Protein AF-A0A7Y7P7L1-F1 (afdb_monomer)

Mean predicted aligned error: 3.8 Å

Structure (mmCIF, N/CA/C/O backbone):
data_AF-A0A7Y7P7L1-F1
#
_entry.id   AF-A0A7Y7P7L1-F1
#
loop_
_atom_site.group_PDB
_atom_site.id
_atom_site.type_symbol
_atom_site.label_atom_id
_atom_site.label_alt_id
_atom_site.label_comp_id
_atom_site.label_asym_id
_atom_site.label_entity_id
_atom_site.label_seq_id
_atom_site.pdbx_PDB_ins_code
_atom_site.Cartn_x
_atom_site.Cartn_y
_atom_site.Cartn_z
_atom_site.occupancy
_atom_site.B_iso_or_equiv
_atom_site.auth_seq_id
_atom_site.auth_comp_id
_atom_site.auth_asym_id
_atom_site.auth_atom_id
_atom_site.pdbx_PDB_model_num
ATOM 1 N N . MET A 1 1 ? 21.283 17.375 2.485 1.00 35.50 1 MET A N 1
ATOM 2 C CA . MET A 1 1 ? 21.644 16.186 3.286 1.00 35.50 1 MET A CA 1
ATOM 3 C C . MET A 1 1 ? 20.363 15.405 3.515 1.00 35.50 1 MET A C 1
ATOM 5 O O . MET A 1 1 ? 19.574 15.802 4.360 1.00 35.50 1 MET A O 1
ATOM 9 N N . GLY A 1 2 ? 20.086 14.420 2.657 1.00 45.44 2 GLY A N 1
ATOM 10 C CA . GLY A 1 2 ? 18.879 13.598 2.759 1.00 45.44 2 GLY A CA 1
ATOM 11 C C . GLY A 1 2 ? 19.013 12.594 3.900 1.00 45.44 2 GLY A C 1
ATOM 12 O O . GLY A 1 2 ? 20.102 12.071 4.132 1.00 45.44 2 GLY A O 1
ATOM 13 N N . LEU A 1 3 ? 17.928 12.365 4.633 1.00 47.00 3 LEU A N 1
ATOM 14 C CA . LEU A 1 3 ? 17.840 11.265 5.590 1.00 47.00 3 LEU A CA 1
ATOM 15 C C . LEU A 1 3 ? 17.851 9.944 4.811 1.00 47.00 3 LEU A C 1
ATOM 17 O O . LEU A 1 3 ? 17.327 9.883 3.700 1.00 47.00 3 LEU A O 1
ATOM 21 N N . SER A 1 4 ? 18.436 8.887 5.377 1.00 55.72 4 SER A N 1
ATOM 22 C CA . SER A 1 4 ? 18.232 7.538 4.840 1.00 55.72 4 SER A CA 1
ATOM 23 C C . SER A 1 4 ? 16.738 7.188 4.876 1.00 55.72 4 SER A C 1
ATOM 25 O O . SER A 1 4 ? 16.017 7.694 5.739 1.00 55.72 4 SER A O 1
ATOM 27 N N . ALA A 1 5 ? 16.272 6.311 3.978 1.00 60.38 5 ALA A N 1
ATOM 28 C CA . ALA A 1 5 ? 14.868 5.873 3.926 1.00 60.38 5 ALA A CA 1
ATOM 29 C C . ALA A 1 5 ? 14.337 5.437 5.311 1.00 60.38 5 ALA A C 1
ATOM 31 O O . ALA A 1 5 ? 13.255 5.841 5.728 1.00 60.38 5 ALA A O 1
ATOM 32 N N . THR A 1 6 ? 15.172 4.740 6.090 1.00 66.12 6 THR A N 1
ATOM 33 C CA . THR A 1 6 ? 14.878 4.329 7.474 1.00 66.12 6 THR A CA 1
ATOM 34 C C . THR A 1 6 ? 14.707 5.509 8.440 1.00 66.12 6 THR A C 1
ATOM 36 O O . THR A 1 6 ? 13.891 5.471 9.361 1.00 66.12 6 THR A O 1
ATOM 39 N N . GLY A 1 7 ? 15.471 6.587 8.246 1.00 75.88 7 GLY A N 1
ATOM 40 C CA . GLY A 1 7 ? 15.386 7.795 9.064 1.00 75.88 7 GLY A CA 1
ATOM 41 C C . GLY A 1 7 ? 14.113 8.602 8.808 1.00 75.88 7 GLY A C 1
ATOM 42 O O . GLY A 1 7 ? 13.552 9.156 9.753 1.00 75.88 7 GLY A O 1
ATOM 43 N N . TYR A 1 8 ? 13.639 8.651 7.559 1.00 82.44 8 TYR A N 1
ATOM 44 C CA . TYR A 1 8 ? 12.399 9.352 7.215 1.00 82.44 8 TYR A CA 1
ATOM 45 C C . TYR A 1 8 ? 11.159 8.594 7.705 1.00 82.44 8 TYR A C 1
ATOM 47 O O . TYR A 1 8 ? 10.305 9.187 8.365 1.00 82.44 8 TYR A O 1
ATOM 55 N N . HIS A 1 9 ? 11.115 7.270 7.521 1.00 83.44 9 HIS A N 1
ATOM 56 C CA . HIS A 1 9 ? 10.044 6.425 8.062 1.00 83.44 9 HIS A CA 1
ATOM 57 C C . HIS A 1 9 ? 9.871 6.604 9.581 1.00 83.44 9 HIS A C 1
ATOM 59 O O . HIS A 1 9 ? 8.762 6.838 10.065 1.00 83.44 9 HIS A O 1
ATOM 65 N N . PHE A 1 10 ? 10.968 6.590 10.349 1.00 86.12 10 PHE A N 1
ATOM 66 C CA . PHE A 1 10 ? 10.908 6.806 11.799 1.00 86.12 10 PHE A CA 1
ATOM 67 C C . PHE A 1 10 ? 10.329 8.182 12.179 1.00 86.12 10 PHE A C 1
ATOM 69 O O . PHE A 1 10 ? 9.605 8.309 13.171 1.00 86.12 10 PHE A O 1
ATOM 76 N N . GLN A 1 11 ? 10.609 9.224 11.391 1.00 91.94 11 GLN A N 1
ATOM 77 C CA . GLN A 1 11 ? 10.034 10.553 11.614 1.00 91.94 11 GLN A CA 1
ATOM 78 C C . GLN A 1 11 ? 8.528 10.575 11.356 1.00 91.94 11 GLN A C 1
ATOM 80 O O . GLN A 1 11 ? 7.799 11.178 12.147 1.00 91.94 11 GLN A O 1
ATOM 85 N N . LEU A 1 12 ? 8.058 9.892 10.309 1.00 94.25 12 LEU A N 1
ATOM 86 C CA . LEU A 1 12 ? 6.630 9.765 10.022 1.00 94.25 12 LEU A CA 1
ATOM 87 C C . LEU A 1 12 ? 5.895 9.019 11.139 1.00 94.25 12 LEU A C 1
ATOM 89 O O . LEU A 1 12 ? 4.881 9.519 11.619 1.00 94.25 12 LEU A O 1
ATOM 93 N N . LEU A 1 13 ? 6.443 7.906 11.641 1.00 93.06 13 LEU A N 1
ATOM 94 C CA . LEU A 1 13 ? 5.867 7.176 12.781 1.00 93.06 13 LEU A CA 1
ATOM 95 C C . LEU A 1 13 ? 5.748 8.044 14.039 1.00 93.06 13 LEU A C 1
ATOM 97 O O . LEU A 1 13 ? 4.753 7.979 14.759 1.00 93.06 13 LEU A O 1
ATOM 101 N N . LYS A 1 14 ? 6.758 8.878 14.310 1.00 94.94 14 LYS A N 1
ATOM 102 C CA . LYS A 1 14 ? 6.730 9.804 15.447 1.00 94.94 14 LYS A CA 1
ATOM 103 C C . LYS A 1 14 ? 5.706 10.926 15.249 1.00 94.94 14 LYS A C 1
ATOM 105 O O . LYS A 1 14 ? 5.077 11.354 16.214 1.00 94.94 14 LYS A O 1
ATOM 110 N N . LYS A 1 15 ? 5.567 11.427 14.018 1.00 95.75 15 LYS A N 1
ATOM 111 C CA . LYS A 1 15 ? 4.632 12.503 13.658 1.00 95.75 15 LYS A CA 1
ATOM 112 C C . LYS A 1 15 ? 3.176 12.024 13.653 1.00 95.75 15 LYS A C 1
ATOM 114 O O . LYS A 1 15 ? 2.293 12.781 14.054 1.00 95.75 15 LYS A O 1
ATOM 119 N N . TYR A 1 16 ? 2.947 10.777 13.250 1.00 95.69 16 TYR A N 1
ATOM 120 C CA . TYR A 1 16 ? 1.636 10.150 13.096 1.00 95.69 16 TYR A CA 1
ATOM 121 C C . TYR A 1 16 ? 1.518 8.911 13.992 1.00 95.69 16 TYR A C 1
ATOM 123 O O . TYR A 1 16 ? 1.555 7.783 13.499 1.00 95.69 16 TYR A O 1
ATOM 131 N N . PRO A 1 17 ? 1.374 9.093 15.318 1.00 94.25 17 PRO A N 1
ATOM 132 C CA . PRO A 1 17 ? 1.224 7.964 16.222 1.00 94.25 17 PRO A CA 1
ATOM 133 C C . PRO A 1 17 ? -0.073 7.197 15.920 1.00 94.25 17 PRO A C 1
ATOM 135 O O . PRO A 1 17 ? -1.083 7.821 15.544 1.00 94.25 17 PRO A O 1
ATOM 138 N N . PRO A 1 18 ? -0.080 5.867 16.124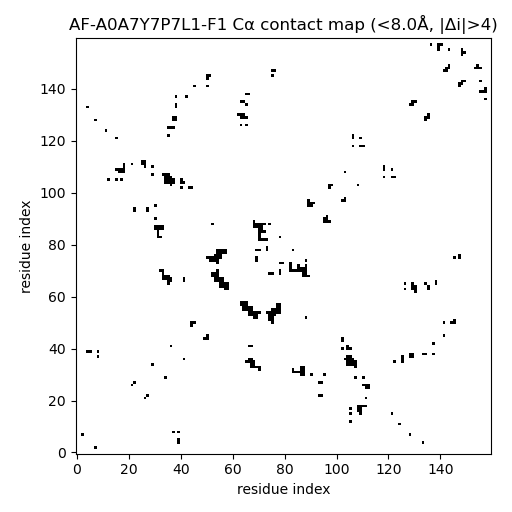 1.00 93.88 18 PRO A N 1
ATOM 139 C CA . PRO A 1 18 ? -1.273 5.057 15.926 1.00 93.88 18 PRO A CA 1
ATOM 140 C C . PRO A 1 18 ? -2.429 5.572 16.791 1.00 93.88 18 PRO A C 1
ATOM 142 O O . PRO A 1 18 ? -2.239 6.202 17.837 1.00 93.88 18 PRO A O 1
ATOM 145 N N . SER A 1 19 ? -3.643 5.371 16.306 1.00 92.50 19 SER A N 1
ATOM 146 C CA . SER A 1 19 ? -4.862 5.614 17.069 1.00 92.50 19 SER A CA 1
ATOM 147 C C . SER A 1 19 ? -5.200 4.407 17.933 1.00 92.50 19 SER A C 1
ATOM 149 O O . SER A 1 19 ? -4.780 3.289 17.638 1.00 92.50 19 SER A O 1
ATOM 151 N N . GLU A 1 20 ? -5.995 4.633 18.977 1.00 91.50 20 GLU A N 1
ATOM 152 C CA . GLU A 1 20 ? -6.586 3.528 19.728 1.00 91.50 20 GLU A CA 1
ATOM 153 C C . GLU A 1 20 ? -7.504 2.685 18.821 1.00 91.50 20 GLU A C 1
ATOM 155 O O . GLU A 1 20 ? -8.141 3.237 17.912 1.00 91.50 20 GLU A O 1
ATOM 160 N N . PRO A 1 21 ? -7.607 1.364 19.055 1.00 90.00 21 PRO A N 1
ATOM 161 C CA . PRO A 1 21 ? -8.462 0.487 18.262 1.00 90.00 21 PRO A CA 1
ATOM 162 C C . PRO A 1 21 ? -9.937 0.894 18.350 1.00 90.00 21 PRO A C 1
ATOM 164 O O . PRO A 1 21 ? -10.453 1.183 19.430 1.00 90.00 21 PRO A O 1
ATOM 167 N N . CYS A 1 22 ? -10.646 0.884 17.220 1.00 90.00 22 CYS A N 1
ATOM 168 C CA . CYS A 1 22 ? -12.060 1.246 17.178 1.00 90.00 22 CYS A CA 1
ATOM 169 C C . CYS A 1 22 ? -12.799 0.530 16.041 1.00 90.00 22 CYS A C 1
ATOM 171 O O . CYS A 1 22 ? -12.320 0.496 14.911 1.00 90.00 22 CYS A O 1
ATOM 173 N N . SER A 1 23 ? -13.997 0.020 16.332 1.00 90.12 23 SER A N 1
ATOM 174 C CA . SER A 1 23 ? -14.883 -0.667 15.380 1.00 90.12 23 SER A CA 1
ATOM 175 C C . SER A 1 23 ? -16.162 0.116 15.059 1.00 90.12 23 SER A C 1
ATOM 177 O O . SER A 1 23 ? -17.122 -0.454 14.550 1.00 90.12 23 SER A O 1
ATOM 179 N N . CYS A 1 24 ? -16.216 1.419 15.362 1.00 92.62 24 CYS A N 1
ATOM 180 C CA . CYS A 1 24 ? -17.381 2.230 15.009 1.00 92.62 24 CYS A CA 1
ATOM 181 C C . CYS A 1 24 ? -17.529 2.359 13.484 1.00 92.62 24 CYS A C 1
ATOM 183 O O . CYS A 1 24 ? -16.546 2.269 12.745 1.00 92.62 24 CYS A O 1
ATOM 185 N N . GLU A 1 25 ? -18.746 2.651 13.023 1.00 92.94 25 GLU A N 1
ATOM 186 C CA . GLU A 1 25 ? -19.074 2.752 11.592 1.00 92.94 25 GLU A CA 1
ATOM 187 C C . GLU A 1 25 ? -18.169 3.738 10.838 1.00 92.94 25 GLU A C 1
ATOM 189 O O . GLU A 1 25 ? -17.780 3.482 9.703 1.00 92.94 25 GLU A O 1
ATOM 194 N N . ILE A 1 26 ? -17.763 4.840 11.480 1.00 92.88 26 ILE A N 1
ATOM 195 C CA . ILE A 1 26 ? -16.852 5.825 10.879 1.00 92.88 26 ILE A CA 1
ATOM 196 C C . ILE A 1 26 ? -15.464 5.211 10.650 1.00 92.88 26 ILE A C 1
ATOM 198 O O . ILE A 1 26 ? -14.900 5.368 9.571 1.00 92.88 26 ILE A O 1
ATOM 202 N N . CYS A 1 27 ? -14.909 4.514 11.649 1.00 92.38 27 CYS A N 1
ATOM 203 C CA . CYS A 1 27 ? -13.585 3.901 11.533 1.00 92.38 27 CYS A CA 1
ATOM 204 C C . CYS A 1 27 ? -13.583 2.736 10.536 1.00 92.38 27 CYS A C 1
ATOM 206 O O . CYS A 1 27 ? -12.657 2.616 9.739 1.00 92.38 27 CYS A O 1
ATOM 208 N N . GLN A 1 28 ? -14.644 1.926 10.521 1.00 91.56 28 GLN A N 1
ATOM 209 C CA . GLN A 1 28 ? -14.837 0.894 9.500 1.00 91.56 28 GLN A CA 1
ATOM 210 C C . GLN A 1 28 ? -15.010 1.501 8.102 1.00 91.56 28 GLN A C 1
ATOM 212 O O . GLN A 1 28 ? -14.508 0.947 7.126 1.00 91.56 28 GLN A O 1
ATOM 217 N N . GLY A 1 29 ? -15.657 2.666 7.999 1.00 91.75 29 GLY A N 1
ATOM 218 C CA . GLY A 1 29 ? -15.822 3.409 6.751 1.00 91.75 29 GLY A CA 1
ATOM 219 C C . GLY A 1 29 ? -14.497 3.760 6.073 1.00 91.75 29 GLY A C 1
ATOM 220 O O . GLY A 1 29 ? -14.414 3.719 4.848 1.00 91.75 29 GLY A O 1
ATOM 221 N N . TYR A 1 30 ? -13.426 3.996 6.837 1.00 91.75 30 TYR A N 1
ATOM 222 C CA . TYR A 1 30 ? -12.094 4.214 6.263 1.00 91.75 30 TYR A CA 1
ATOM 223 C C . TYR A 1 30 ? -11.524 2.978 5.559 1.00 91.75 30 TYR A C 1
ATOM 225 O O . TYR A 1 30 ? -10.658 3.114 4.709 1.00 91.75 30 TYR A O 1
ATOM 233 N N . CYS A 1 31 ? -12.033 1.775 5.832 1.00 92.25 31 CYS A N 1
ATOM 234 C CA . CYS A 1 31 ? -11.631 0.575 5.099 1.00 92.25 31 CYS A CA 1
ATOM 235 C C . CYS A 1 31 ? -12.295 0.462 3.714 1.00 92.25 31 CYS A C 1
ATOM 237 O O . CYS A 1 31 ? -11.953 -0.449 2.961 1.00 92.25 31 CYS A O 1
ATOM 239 N N . GLN A 1 32 ? -13.228 1.357 3.357 1.00 91.12 32 GLN A N 1
ATOM 240 C CA . GLN A 1 32 ? -13.784 1.417 1.999 1.00 91.12 32 GLN A CA 1
ATOM 241 C C . GLN A 1 32 ? -12.741 1.890 0.985 1.00 91.12 32 GLN A C 1
ATOM 243 O O . GLN A 1 32 ? -12.666 1.357 -0.118 1.00 91.12 32 GLN A O 1
ATOM 248 N N . ARG A 1 33 ? -11.882 2.832 1.388 1.00 89.62 33 ARG A N 1
ATOM 249 C CA . ARG A 1 33 ? -10.724 3.258 0.607 1.00 89.62 33 ARG A CA 1
ATOM 250 C C . ARG A 1 33 ? -9.455 3.003 1.424 1.00 89.62 33 ARG A C 1
ATOM 252 O O . ARG A 1 33 ? -9.191 3.773 2.343 1.00 89.62 33 ARG A O 1
ATOM 259 N N . PRO A 1 34 ? -8.705 1.924 1.141 1.00 92.81 34 PRO A N 1
ATOM 260 C CA . PRO A 1 34 ? -7.534 1.570 1.931 1.00 92.81 34 PRO A CA 1
ATOM 261 C C . PRO A 1 34 ? -6.507 2.705 1.934 1.00 92.81 34 PRO A C 1
ATOM 263 O O . PRO A 1 34 ? -6.273 3.337 0.908 1.00 92.81 34 PRO A O 1
ATOM 266 N N . GLY A 1 35 ? -5.905 2.949 3.097 1.00 95.88 35 GLY A N 1
ATOM 267 C CA . GLY A 1 35 ? -4.835 3.929 3.244 1.00 95.88 35 GLY A CA 1
ATOM 268 C C . GLY A 1 35 ? -3.480 3.401 2.777 1.00 95.88 35 GLY A C 1
ATOM 269 O O . GLY A 1 35 ? -3.283 2.200 2.568 1.00 95.88 35 GLY A O 1
ATOM 270 N N . TRP A 1 36 ? -2.527 4.312 2.647 1.00 97.81 36 TRP A N 1
ATOM 271 C CA . TRP A 1 36 ? -1.202 4.053 2.110 1.00 97.81 36 TRP A CA 1
ATOM 272 C C . TRP A 1 36 ? -0.176 3.671 3.175 1.00 97.81 36 TRP A C 1
ATOM 274 O O . TRP A 1 36 ? -0.141 4.198 4.294 1.00 97.81 36 TRP A O 1
ATOM 284 N N . TRP A 1 37 ? 0.673 2.715 2.804 1.00 98.19 37 TRP A N 1
ATOM 285 C CA . TRP A 1 37 ? 1.905 2.408 3.519 1.00 98.19 37 TRP A CA 1
ATOM 286 C C . TRP A 1 37 ? 2.949 3.489 3.242 1.00 98.19 37 TRP A C 1
ATOM 288 O O . TRP A 1 37 ? 2.932 4.109 2.180 1.00 98.19 37 TRP A O 1
ATOM 298 N N . THR A 1 38 ? 3.924 3.656 4.131 1.00 98.00 38 THR A N 1
ATOM 299 C CA . THR A 1 38 ? 5.219 4.226 3.717 1.00 98.00 38 THR A CA 1
ATOM 300 C C . THR A 1 38 ? 5.953 3.231 2.803 1.00 98.00 38 THR A C 1
ATOM 302 O O . THR A 1 38 ? 5.670 2.032 2.825 1.00 98.00 38 THR A O 1
ATOM 305 N N . VAL A 1 39 ? 6.954 3.670 2.044 1.00 97.94 39 VAL A N 1
ATOM 306 C CA . VAL A 1 39 ? 7.785 2.802 1.188 1.00 97.94 39 VAL A CA 1
ATOM 307 C C . VAL A 1 39 ? 8.409 1.666 2.008 1.00 97.94 39 VAL A C 1
ATOM 309 O O . VAL A 1 39 ? 8.385 0.504 1.602 1.00 97.94 39 VAL A O 1
ATOM 312 N N . GLU A 1 40 ? 8.924 1.974 3.204 1.00 97.50 40 GLU A N 1
ATOM 313 C CA . GLU A 1 40 ? 9.480 0.959 4.109 1.00 97.50 40 GLU A CA 1
ATOM 314 C C . GLU A 1 40 ? 8.424 -0.053 4.594 1.00 97.50 40 GLU A C 1
ATOM 316 O O . GLU A 1 40 ? 8.703 -1.251 4.652 1.00 97.50 40 GLU A O 1
ATOM 321 N N . GLU A 1 41 ? 7.211 0.391 4.927 1.00 98.25 41 GLU A N 1
ATOM 322 C CA . GLU A 1 41 ? 6.139 -0.511 5.357 1.00 98.25 41 GLU A CA 1
ATOM 323 C C . GLU A 1 41 ? 5.653 -1.402 4.216 1.00 98.25 41 GLU A C 1
ATOM 325 O O . GLU A 1 41 ? 5.472 -2.600 4.427 1.00 98.25 41 GLU A O 1
ATOM 330 N N . ALA A 1 42 ? 5.510 -0.850 3.008 1.00 98.62 42 ALA A N 1
ATOM 331 C CA . ALA A 1 42 ? 5.156 -1.617 1.821 1.00 98.62 42 ALA A CA 1
ATOM 332 C C . ALA A 1 42 ? 6.210 -2.694 1.537 1.00 98.62 42 ALA A C 1
ATOM 334 O O . ALA A 1 42 ? 5.864 -3.847 1.291 1.00 98.62 42 ALA A O 1
ATOM 335 N N . SER A 1 43 ? 7.499 -2.358 1.663 1.00 98.25 43 SER A N 1
ATOM 336 C CA . SER A 1 43 ? 8.593 -3.329 1.549 1.00 98.25 43 SER A CA 1
ATOM 337 C C . SER A 1 43 ? 8.479 -4.449 2.590 1.00 98.25 43 SER A C 1
ATOM 339 O O . SER A 1 43 ? 8.510 -5.631 2.241 1.00 98.25 43 SER A O 1
ATOM 341 N N . LYS A 1 44 ? 8.238 -4.110 3.864 1.00 98.06 44 LYS A N 1
ATOM 342 C CA . LYS A 1 44 ? 8.015 -5.106 4.930 1.00 98.06 44 LYS A CA 1
ATOM 343 C C . LYS A 1 44 ? 6.780 -5.972 4.673 1.00 98.06 44 LYS A C 1
ATOM 345 O O . LYS A 1 44 ? 6.827 -7.173 4.917 1.00 98.06 44 LYS A O 1
ATOM 350 N N . ALA A 1 45 ? 5.689 -5.391 4.180 1.00 98.44 45 ALA A N 1
ATOM 351 C CA . ALA A 1 45 ? 4.471 -6.121 3.847 1.00 98.44 45 ALA A CA 1
ATOM 352 C C . ALA A 1 45 ? 4.680 -7.072 2.652 1.00 98.44 45 ALA A C 1
ATOM 354 O O . ALA A 1 45 ? 4.221 -8.213 2.693 1.00 98.44 45 ALA A O 1
ATOM 355 N N . ILE A 1 46 ? 5.433 -6.656 1.626 1.00 98.69 46 ILE A N 1
ATOM 356 C CA . ILE A 1 46 ? 5.847 -7.526 0.513 1.00 98.69 46 ILE A CA 1
ATOM 357 C C . ILE A 1 46 ? 6.643 -8.725 1.039 1.00 98.69 46 ILE A C 1
ATOM 359 O O . ILE A 1 46 ? 6.307 -9.862 0.712 1.00 98.69 46 ILE A O 1
ATOM 363 N N . LEU A 1 47 ? 7.648 -8.485 1.889 1.00 98.31 47 LEU A N 1
ATOM 364 C CA . LEU A 1 47 ? 8.469 -9.543 2.492 1.00 98.31 47 LEU A CA 1
ATOM 365 C C . LEU A 1 47 ? 7.655 -10.498 3.376 1.00 98.31 47 LEU A C 1
ATOM 367 O O . LEU A 1 47 ? 7.975 -11.681 3.453 1.00 98.31 47 LEU A O 1
ATOM 371 N N . ALA A 1 48 ? 6.590 -10.004 4.008 1.00 98.25 48 ALA A N 1
ATOM 372 C CA . ALA A 1 48 ? 5.660 -10.808 4.797 1.00 98.25 48 ALA A CA 1
ATOM 373 C C . ALA A 1 48 ? 4.638 -11.597 3.951 1.00 98.25 48 ALA A C 1
ATOM 375 O O . ALA A 1 48 ? 3.811 -12.313 4.509 1.00 98.25 48 ALA A O 1
ATOM 376 N N . GLY A 1 49 ? 4.691 -11.496 2.617 1.00 98.31 49 GLY A N 1
ATOM 377 C CA . GLY A 1 49 ? 3.842 -12.264 1.702 1.00 98.31 49 GLY A CA 1
ATOM 378 C C . GLY A 1 49 ? 2.584 -11.538 1.221 1.00 98.31 49 GLY A C 1
ATOM 379 O O . GLY A 1 49 ? 1.795 -12.122 0.481 1.00 98.31 49 GLY A O 1
ATOM 380 N N . TYR A 1 50 ? 2.401 -10.257 1.555 1.00 98.62 50 TYR A N 1
ATOM 381 C CA . TYR A 1 50 ? 1.206 -9.497 1.165 1.00 98.62 50 TYR A CA 1
ATOM 382 C C . TYR A 1 50 ? 1.261 -8.908 -0.248 1.00 98.62 50 TYR A C 1
ATOM 384 O O . TYR A 1 50 ? 0.323 -8.232 -0.656 1.00 98.62 50 TYR A O 1
ATOM 392 N N . ALA A 1 51 ? 2.318 -9.162 -1.026 1.00 98.69 51 ALA A N 1
ATOM 393 C CA . ALA A 1 51 ? 2.488 -8.578 -2.360 1.00 98.69 51 ALA A CA 1
ATOM 394 C C . ALA A 1 51 ? 1.281 -8.823 -3.290 1.00 98.69 51 ALA A C 1
ATOM 396 O O . ALA A 1 51 ? 0.869 -7.917 -4.014 1.00 98.69 51 ALA A O 1
ATOM 397 N N . ASN A 1 52 ? 0.678 -10.016 -3.224 1.00 98.69 52 ASN A N 1
ATOM 398 C CA . ASN A 1 52 ? -0.495 -10.383 -4.026 1.00 98.69 52 ASN A CA 1
ATOM 399 C C . ASN A 1 52 ? -1.813 -9.763 -3.536 1.00 98.69 52 ASN A C 1
ATOM 401 O O . ASN A 1 52 ? -2.846 -10.023 -4.130 1.00 98.69 52 ASN A O 1
ATOM 405 N N . HIS A 1 53 ? -1.790 -8.964 -2.471 1.00 98.69 53 HIS A N 1
ATOM 406 C CA . HIS A 1 53 ? -2.943 -8.237 -1.933 1.00 98.69 53 HIS A CA 1
ATOM 407 C C . HIS A 1 53 ? -2.818 -6.724 -2.151 1.00 98.69 53 HIS A C 1
ATOM 409 O O . HIS A 1 53 ? -3.579 -5.947 -1.580 1.00 98.69 53 HIS A O 1
ATOM 415 N N . MET A 1 54 ? -1.830 -6.290 -2.935 1.00 98.81 54 MET A N 1
ATOM 416 C CA . MET A 1 54 ? -1.587 -4.879 -3.223 1.00 98.81 54 MET A CA 1
ATOM 417 C C . MET A 1 54 ? -2.121 -4.494 -4.599 1.00 98.81 54 MET A C 1
ATOM 419 O O . MET A 1 54 ? -2.272 -5.344 -5.478 1.00 98.81 54 MET A O 1
ATOM 423 N N . MET A 1 55 ? -2.353 -3.203 -4.798 1.00 98.62 55 MET A N 1
ATOM 424 C CA . MET A 1 55 ? -2.585 -2.590 -6.105 1.00 98.62 55 MET A CA 1
ATOM 425 C C . MET A 1 55 ? -1.648 -1.395 -6.298 1.00 98.62 55 MET A C 1
ATOM 427 O O . MET A 1 55 ? -1.084 -0.876 -5.334 1.00 98.62 55 MET A O 1
ATOM 431 N N . LEU A 1 56 ? -1.477 -0.969 -7.549 1.00 98.44 56 LEU A N 1
ATOM 432 C CA . LEU A 1 56 ? -0.666 0.188 -7.915 1.00 98.44 56 LEU A CA 1
ATOM 433 C C . LEU A 1 56 ? -1.558 1.415 -8.145 1.00 98.44 56 LEU A C 1
ATOM 435 O O . LEU A 1 56 ? -2.306 1.477 -9.123 1.00 98.44 56 LEU A O 1
ATOM 439 N N . GLU A 1 57 ? -1.454 2.408 -7.270 1.00 97.50 57 GLU A N 1
ATOM 440 C CA . GLU A 1 57 ? -2.107 3.711 -7.411 1.00 97.50 57 GLU A CA 1
ATOM 441 C C . GLU A 1 57 ? -1.169 4.687 -8.125 1.00 97.50 57 GLU A C 1
ATOM 443 O O . GLU A 1 57 ? -0.090 4.994 -7.628 1.00 97.50 57 GLU A O 1
ATOM 448 N N . MET A 1 58 ? -1.566 5.175 -9.300 1.00 96.31 58 MET A N 1
ATOM 449 C CA . MET A 1 58 ? -0.805 6.181 -10.045 1.00 96.31 58 MET A CA 1
ATOM 450 C C . MET A 1 58 ? -1.282 7.580 -9.651 1.00 96.31 58 MET A C 1
ATOM 452 O O . MET A 1 58 ? -2.487 7.832 -9.655 1.00 96.31 58 MET A O 1
ATOM 456 N N . ALA A 1 59 ? -0.355 8.499 -9.368 1.00 93.44 59 ALA A N 1
ATOM 457 C CA . ALA A 1 59 ? -0.714 9.900 -9.172 1.00 93.44 59 ALA A CA 1
ATOM 458 C C . ALA A 1 59 ? -1.353 10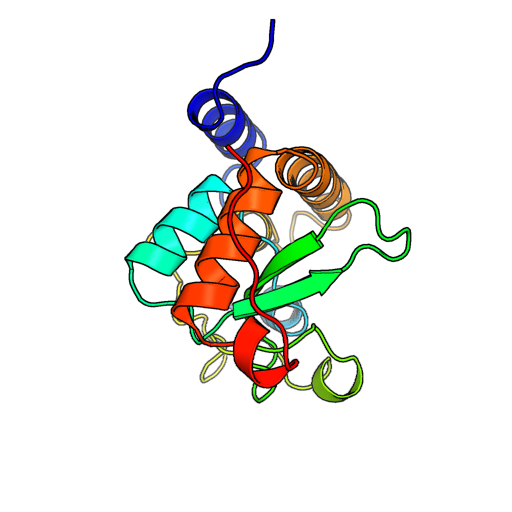.471 -10.456 1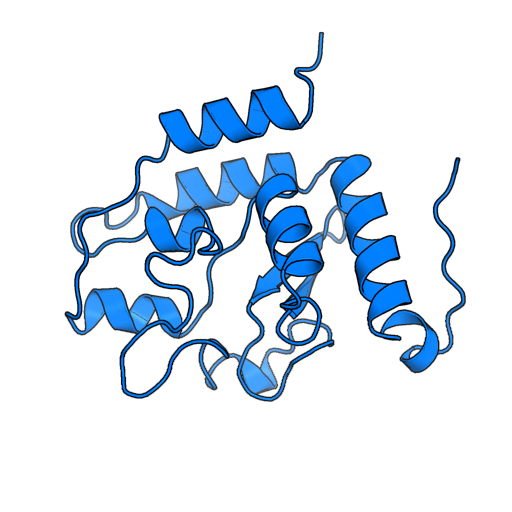.00 93.44 59 ALA A C 1
ATOM 460 O O . ALA A 1 59 ? -0.878 10.141 -11.551 1.00 93.44 59 ALA A O 1
ATOM 461 N N . PRO A 1 60 ? -2.380 11.339 -10.365 1.00 89.88 60 PRO A N 1
ATOM 462 C CA . PRO A 1 60 ? -3.026 11.937 -11.537 1.00 89.88 60 PRO A CA 1
ATOM 463 C C . PRO A 1 60 ? -2.049 12.654 -12.477 1.00 89.88 60 PRO A C 1
ATOM 465 O O . PRO A 1 60 ? -2.203 12.613 -13.696 1.00 89.88 60 PRO A O 1
ATOM 468 N N . GLU A 1 61 ? -1.011 13.276 -11.919 1.00 91.25 61 GLU A N 1
ATOM 469 C CA . GLU A 1 61 ? 0.033 13.987 -12.657 1.00 91.25 61 GLU A CA 1
ATOM 470 C C . GLU A 1 61 ? 1.105 13.048 -13.243 1.00 91.25 61 GLU A C 1
ATOM 472 O O . GLU A 1 61 ? 1.977 13.494 -13.990 1.00 91.25 61 GLU A O 1
ATOM 477 N N . GLY A 1 62 ? 1.077 11.754 -12.901 1.00 88.94 62 GLY A N 1
ATOM 478 C CA . GLY A 1 62 ? 2.015 10.736 -13.388 1.00 88.94 62 GLY A CA 1
ATOM 479 C C . GLY A 1 62 ? 3.451 10.871 -12.862 1.00 88.94 62 GLY A C 1
ATOM 480 O O . GLY A 1 62 ? 4.373 10.268 -13.410 1.00 88.94 62 GLY A O 1
ATOM 481 N N . ASN A 1 63 ? 3.668 11.671 -11.819 1.00 90.75 63 ASN A N 1
ATOM 482 C CA . ASN A 1 63 ? 4.985 11.963 -11.243 1.00 90.75 63 ASN A CA 1
ATOM 483 C C . ASN A 1 63 ? 5.465 10.906 -10.225 1.00 90.75 63 ASN A C 1
ATOM 485 O O . ASN A 1 63 ? 6.674 10.671 -10.117 1.00 90.75 63 ASN A O 1
ATOM 489 N N . PHE A 1 64 ? 4.544 10.246 -9.521 1.00 95.31 64 PHE A N 1
ATOM 490 C CA . PHE A 1 64 ? 4.811 9.113 -8.635 1.00 95.31 64 PHE A CA 1
ATOM 491 C C . PHE A 1 64 ? 3.668 8.087 -8.680 1.00 95.31 64 PHE A C 1
ATOM 493 O O . PHE A 1 64 ? 2.644 8.283 -9.338 1.00 95.31 64 PHE A O 1
ATOM 500 N N . ALA A 1 65 ? 3.875 6.967 -7.998 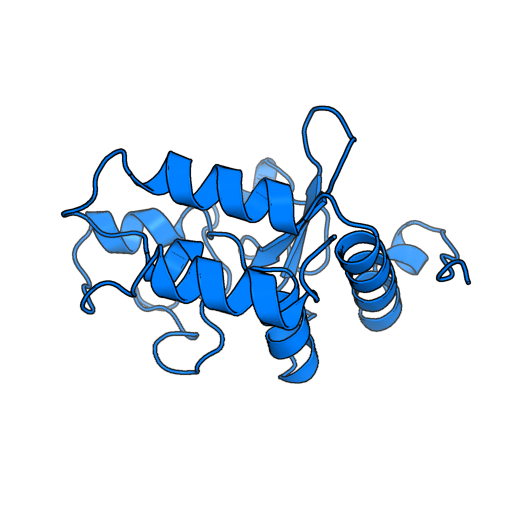1.00 97.44 65 ALA A N 1
ATOM 501 C CA . ALA A 1 65 ? 2.866 5.946 -7.772 1.00 97.44 65 ALA A CA 1
ATOM 502 C C . ALA A 1 65 ? 3.094 5.309 -6.397 1.00 97.44 65 ALA A C 1
ATOM 504 O O . ALA A 1 65 ? 4.188 5.426 -5.845 1.00 97.44 65 ALA A O 1
ATOM 505 N N . VAL A 1 66 ? 2.069 4.656 -5.860 1.00 98.19 66 VAL A N 1
ATOM 506 C CA . VAL A 1 66 ? 2.033 4.086 -4.510 1.00 98.19 66 VAL A CA 1
ATOM 507 C C . VAL A 1 66 ? 1.573 2.636 -4.580 1.00 98.19 66 VAL A C 1
ATOM 509 O O . VAL A 1 66 ? 0.684 2.305 -5.364 1.00 98.19 66 VAL A O 1
ATOM 512 N N . LEU A 1 67 ? 2.155 1.767 -3.751 1.00 98.62 67 LEU A N 1
ATOM 513 C CA . LEU A 1 67 ? 1.562 0.462 -3.460 1.00 98.62 67 LEU A CA 1
ATOM 514 C C . LEU A 1 67 ? 0.684 0.584 -2.219 1.00 98.62 67 LEU A C 1
ATOM 516 O O . LEU A 1 67 ? 1.154 0.977 -1.150 1.00 98.62 67 LEU A O 1
ATOM 520 N N . SER A 1 68 ? -0.579 0.213 -2.362 1.00 98.06 68 SER A N 1
ATOM 521 C CA . SER A 1 68 ? -1.576 0.216 -1.293 1.00 98.06 68 SER A CA 1
ATOM 522 C C . SER A 1 68 ? -2.260 -1.147 -1.206 1.00 98.06 68 SER A C 1
ATOM 524 O O . SER A 1 68 ? -2.152 -1.950 -2.143 1.00 98.06 68 SER A O 1
ATOM 526 N N . PRO A 1 69 ? -2.946 -1.468 -0.091 1.00 98.56 69 PRO A N 1
ATOM 527 C CA . PRO A 1 69 ? -3.848 -2.608 -0.075 1.00 98.56 69 PRO A CA 1
ATOM 528 C C . PRO A 1 69 ? -4.850 -2.496 -1.224 1.00 98.56 69 PRO A C 1
ATOM 530 O O . PRO A 1 69 ? -5.396 -1.425 -1.468 1.00 98.56 69 PRO A O 1
ATOM 533 N N . ALA A 1 70 ? -5.112 -3.592 -1.922 1.00 98.62 70 ALA A N 1
ATOM 534 C CA . ALA A 1 70 ? -6.030 -3.573 -3.045 1.00 98.62 70 ALA A CA 1
ATOM 535 C C . ALA A 1 70 ? -7.484 -3.383 -2.599 1.00 98.62 70 ALA A C 1
ATOM 537 O O . ALA A 1 70 ? -7.890 -3.811 -1.511 1.00 98.62 70 ALA A O 1
ATOM 538 N N . PHE A 1 71 ? -8.299 -2.819 -3.489 1.00 98.56 71 PHE A N 1
ATOM 539 C CA . PHE A 1 71 ? -9.731 -3.097 -3.463 1.00 98.56 71 PHE A CA 1
ATOM 540 C C . PHE A 1 71 ? -9.971 -4.596 -3.691 1.00 98.56 71 PHE A C 1
ATOM 542 O O . PHE 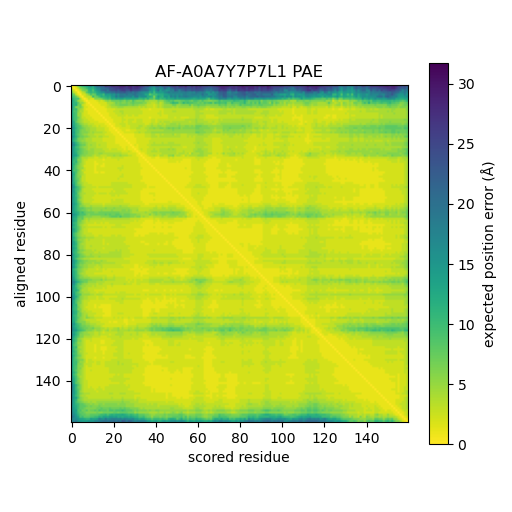A 1 71 ? -9.262 -5.212 -4.489 1.00 98.56 71 PHE A O 1
ATOM 549 N N . LYS A 1 72 ? -10.984 -5.176 -3.037 1.00 98.06 72 LYS A N 1
ATOM 550 C CA . LYS A 1 72 ? -11.363 -6.583 -3.241 1.00 98.06 72 LYS A CA 1
ATOM 551 C C . LYS A 1 72 ? -11.632 -6.862 -4.720 1.00 98.06 72 LYS A C 1
ATOM 553 O O . LYS A 1 72 ? -12.487 -6.216 -5.328 1.00 98.06 72 LYS A O 1
ATOM 558 N N . GLY A 1 73 ? -10.934 -7.848 -5.277 1.00 98.06 73 GLY A N 1
ATOM 559 C CA . GLY A 1 73 ? -11.044 -8.240 -6.684 1.00 98.06 73 GLY A CA 1
ATOM 560 C C . GLY A 1 73 ? -10.183 -7.418 -7.651 1.00 98.06 73 GLY A C 1
ATOM 561 O O . GLY A 1 73 ? -10.237 -7.672 -8.854 1.00 98.06 73 GLY A O 1
ATOM 562 N N . ASN A 1 74 ? -9.405 -6.451 -7.153 1.00 98.44 74 ASN A N 1
ATOM 563 C CA . ASN A 1 74 ? -8.469 -5.631 -7.928 1.00 98.44 74 ASN A CA 1
ATOM 564 C C . ASN A 1 74 ? -7.000 -5.893 -7.544 1.00 98.44 74 ASN A C 1
ATOM 566 O O . ASN A 1 74 ? -6.116 -5.062 -7.768 1.00 98.44 74 ASN A O 1
ATOM 570 N N . GLU A 1 75 ? -6.738 -7.031 -6.912 1.00 98.69 75 GLU A N 1
ATOM 571 C CA . GLU A 1 75 ? -5.412 -7.432 -6.479 1.00 98.69 75 GLU A CA 1
ATOM 572 C C . GLU A 1 75 ? -4.450 -7.562 -7.667 1.00 98.69 75 GLU A C 1
ATOM 574 O O . GLU A 1 75 ? -4.784 -8.083 -8.733 1.00 98.69 75 GLU A O 1
ATOM 579 N N . VAL A 1 76 ? -3.217 -7.099 -7.465 1.00 98.62 76 VAL A N 1
ATOM 580 C CA . VAL A 1 76 ? -2.151 -7.112 -8.470 1.00 98.62 76 VAL A CA 1
ATOM 581 C C . VAL A 1 76 ? -2.578 -6.441 -9.778 1.00 98.62 76 VAL A C 1
ATOM 583 O O . VAL A 1 76 ? -2.349 -6.939 -10.887 1.00 98.62 76 VAL A O 1
ATOM 586 N N . ASN A 1 77 ? -3.212 -5.285 -9.647 1.00 98.31 77 ASN A N 1
ATOM 587 C CA . ASN A 1 77 ? -3.627 -4.459 -10.765 1.00 98.31 77 ASN A CA 1
ATOM 588 C C . ASN A 1 77 ? -3.317 -2.981 -10.495 1.00 98.31 77 ASN A C 1
ATOM 590 O O . ASN A 1 77 ? -2.876 -2.617 -9.404 1.00 98.31 77 ASN A O 1
ATOM 594 N N . TYR A 1 78 ? -3.556 -2.120 -11.480 1.00 97.88 78 TYR A N 1
ATOM 595 C CA . TYR A 1 78 ? -3.728 -0.693 -11.217 1.00 97.88 78 TYR A CA 1
ATOM 596 C C . TYR A 1 78 ? -4.945 -0.482 -10.316 1.00 97.88 78 TYR A C 1
ATOM 598 O O . TYR A 1 78 ? -5.879 -1.275 -10.366 1.00 97.88 78 TYR A O 1
ATOM 606 N N . ALA A 1 79 ? -4.979 0.578 -9.516 1.00 97.19 79 ALA A N 1
ATOM 607 C CA . ALA A 1 79 ? -6.168 0.947 -8.754 1.00 97.19 79 ALA A CA 1
ATOM 608 C C . ALA A 1 79 ? -7.293 1.412 -9.691 1.00 97.19 79 ALA A C 1
ATOM 610 O O . ALA A 1 79 ? -7.353 2.572 -10.096 1.00 97.19 79 ALA A O 1
ATOM 611 N N . LEU A 1 80 ? -8.162 0.481 -10.082 1.00 96.19 80 LEU A N 1
ATOM 612 C CA . LEU A 1 80 ? -9.230 0.726 -11.041 1.00 96.19 80 LEU A CA 1
ATOM 613 C C . LEU A 1 80 ? -10.496 1.197 -10.322 1.00 96.19 80 LEU A C 1
ATOM 615 O O . LEU A 1 80 ? -11.004 0.523 -9.425 1.00 96.19 80 LEU A O 1
ATOM 619 N N . GLU A 1 81 ? -11.061 2.309 -10.790 1.00 95.06 81 GLU A N 1
ATOM 620 C CA . GLU A 1 81 ? -12.246 2.945 -10.195 1.00 95.06 81 GLU A CA 1
ATOM 621 C C . GLU A 1 81 ? -13.465 2.012 -10.118 1.00 95.06 81 GLU A C 1
ATOM 623 O O . GLU A 1 81 ? -14.242 2.066 -9.169 1.00 95.06 81 GLU A O 1
ATOM 628 N N . ILE A 1 82 ? -13.611 1.085 -11.071 1.00 97.62 82 ILE A N 1
ATOM 629 C CA . ILE A 1 82 ? -14.714 0.109 -11.079 1.00 97.62 82 ILE A CA 1
ATOM 630 C C . ILE A 1 82 ? -14.730 -0.804 -9.837 1.00 97.62 82 ILE A C 1
ATOM 632 O O . ILE A 1 82 ? -15.772 -1.377 -9.520 1.00 97.62 82 ILE A O 1
ATOM 636 N N . TYR A 1 83 ? -13.607 -0.916 -9.116 1.00 97.94 83 TYR A N 1
ATOM 637 C CA . TYR A 1 83 ? -13.496 -1.666 -7.863 1.00 97.94 83 TYR A CA 1
ATOM 638 C C . TYR A 1 83 ? -13.501 -0.776 -6.614 1.00 97.94 83 TYR A C 1
ATOM 640 O O . TYR A 1 83 ? -13.519 -1.309 -5.508 1.00 97.94 83 TYR A O 1
ATOM 648 N N . ALA A 1 84 ? -13.541 0.555 -6.743 1.00 94.69 84 ALA A N 1
ATOM 649 C CA . ALA A 1 84 ? -13.390 1.476 -5.611 1.00 94.69 84 ALA A CA 1
ATOM 650 C C . ALA A 1 84 ? -14.440 1.272 -4.502 1.00 94.69 84 ALA A C 1
ATOM 652 O O . ALA A 1 84 ? -14.161 1.493 -3.327 1.00 94.69 84 ALA A O 1
ATOM 653 N N . ASN A 1 85 ? -15.630 0.781 -4.861 1.00 95.50 85 ASN A N 1
ATOM 654 C CA . ASN A 1 85 ? -16.719 0.496 -3.919 1.00 95.50 85 ASN A CA 1
ATOM 655 C C . ASN A 1 85 ? -16.688 -0.929 -3.330 1.00 95.50 85 ASN A C 1
ATOM 657 O O . ASN A 1 85 ? -17.604 -1.302 -2.602 1.00 95.50 85 ASN A O 1
ATOM 661 N N . GLN A 1 86 ? -15.680 -1.747 -3.653 1.00 96.88 86 GLN A N 1
ATOM 662 C CA . GLN A 1 86 ? -15.561 -3.120 -3.137 1.00 96.88 86 GLN A CA 1
ATOM 663 C C . GLN A 1 86 ? -14.872 -3.183 -1.763 1.00 96.88 86 GLN A C 1
ATOM 665 O O . GLN A 1 86 ? -14.891 -4.224 -1.099 1.00 96.88 86 GLN A O 1
ATOM 670 N N . GLY A 1 87 ? -14.286 -2.070 -1.315 1.00 96.31 87 GLY A N 1
ATOM 671 C CA . GLY A 1 87 ? -13.567 -1.978 -0.049 1.00 96.31 87 GLY A CA 1
ATOM 672 C C . GLY A 1 87 ? -12.212 -2.687 -0.058 1.00 96.31 87 GLY A C 1
ATOM 673 O O . GLY A 1 87 ? -11.861 -3.407 -0.990 1.00 96.31 87 GLY A O 1
ATOM 674 N N . CYS A 1 88 ? -11.437 -2.480 1.005 1.00 97.81 88 CYS A N 1
ATOM 675 C CA . CYS A 1 88 ? -10.104 -3.056 1.190 1.00 97.81 88 CYS A CA 1
ATOM 676 C C . CYS A 1 88 ? -10.126 -4.594 1.237 1.00 97.81 88 CYS A C 1
ATOM 678 O O . CYS A 1 88 ? -10.948 -5.186 1.942 1.00 97.81 88 CYS A O 1
ATOM 680 N N . THR A 1 89 ? -9.166 -5.247 0.572 1.00 98.19 89 THR A N 1
ATOM 681 C CA . THR A 1 89 ? -8.994 -6.712 0.580 1.00 98.19 89 THR A CA 1
ATOM 682 C C . THR A 1 89 ? -8.840 -7.313 1.977 1.00 98.19 89 THR A C 1
ATOM 684 O O . THR A 1 89 ? -9.245 -8.457 2.174 1.00 98.19 89 THR A O 1
ATOM 687 N N . PHE A 1 90 ? -8.302 -6.560 2.939 1.00 97.44 90 PHE A N 1
ATOM 688 C CA . PHE A 1 90 ? -8.095 -7.016 4.317 1.00 97.44 90 PHE A CA 1
ATOM 689 C C . PHE A 1 90 ? -9.292 -6.759 5.237 1.00 97.44 90 PHE A C 1
ATOM 691 O O . PHE A 1 90 ? -9.246 -7.121 6.410 1.00 97.44 90 PHE A O 1
ATOM 698 N N . LEU A 1 91 ? -10.361 -6.115 4.755 1.00 95.62 91 LEU A N 1
ATOM 699 C CA . LEU A 1 91 ? -11.576 -5.925 5.544 1.00 95.62 91 LEU A CA 1
ATOM 700 C C . LEU A 1 91 ? -12.430 -7.195 5.492 1.00 95.62 91 LEU A C 1
ATOM 702 O O . LEU A 1 91 ? -13.105 -7.450 4.488 1.00 95.62 91 LEU A O 1
ATOM 706 N N . LYS A 1 92 ? -12.476 -7.954 6.586 1.00 93.12 92 LYS A N 1
ATOM 707 C CA . LYS A 1 92 ? -13.316 -9.150 6.718 1.00 93.12 92 LYS A CA 1
ATOM 708 C C . LYS A 1 92 ? -14.203 -9.068 7.940 1.00 93.12 92 LYS A C 1
ATOM 710 O O . LYS A 1 92 ? -13.744 -8.752 9.027 1.00 93.12 92 LYS A O 1
ATOM 715 N N . GLU A 1 93 ? -15.495 -9.309 7.727 1.00 91.00 93 GLU A N 1
ATOM 716 C CA . GLU A 1 93 ? -16.506 -9.311 8.795 1.00 91.00 93 GLU A CA 1
ATOM 717 C C . GLU A 1 93 ? -16.474 -8.035 9.667 1.00 91.00 93 GLU A C 1
ATOM 719 O O . GLU A 1 93 ? -16.719 -8.065 10.868 1.00 91.00 93 GLU A O 1
ATOM 724 N N . GLY A 1 94 ? -16.153 -6.887 9.056 1.00 8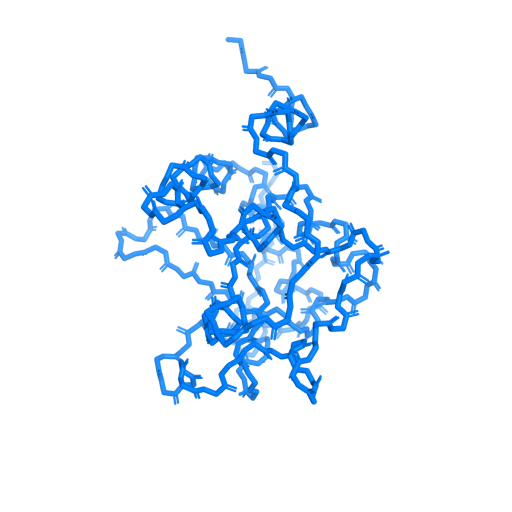8.56 94 GLY A N 1
ATOM 725 C CA . GLY A 1 94 ? -16.059 -5.595 9.747 1.00 88.56 94 GLY A CA 1
ATOM 726 C C . GLY A 1 94 ? -14.751 -5.355 10.514 1.00 88.56 94 GLY A C 1
ATOM 727 O O . GLY A 1 94 ? -14.640 -4.343 11.207 1.00 88.56 94 GLY A O 1
ATOM 728 N N . LEU A 1 95 ? -13.762 -6.241 10.387 1.00 91.25 95 LEU A N 1
ATOM 729 C CA . LEU A 1 95 ? -12.457 -6.155 11.042 1.00 91.25 95 LEU A CA 1
ATOM 730 C C . LEU A 1 95 ? -11.316 -6.182 10.016 1.00 91.25 95 LEU A C 1
ATOM 732 O O . LEU A 1 95 ? -11.437 -6.752 8.934 1.00 91.25 95 LEU A O 1
ATOM 736 N N . CYS A 1 96 ? -10.201 -5.538 10.355 1.00 93.88 96 CYS A N 1
ATOM 737 C CA . CYS A 1 96 ? -9.006 -5.514 9.517 1.00 93.88 96 CYS A CA 1
ATOM 738 C C . CYS A 1 96 ? -8.114 -6.721 9.835 1.00 93.88 96 CYS A C 1
ATOM 740 O O . CYS A 1 96 ? -7.643 -6.851 10.962 1.00 93.88 96 CYS A O 1
ATOM 742 N N . GLU A 1 97 ? -7.827 -7.566 8.842 1.00 95.81 97 GLU A N 1
ATOM 743 C CA . GLU A 1 97 ? -6.929 -8.724 8.986 1.00 95.81 97 GLU A CA 1
ATOM 744 C C . GLU A 1 97 ? -5.480 -8.323 9.315 1.00 95.81 97 GLU A C 1
ATOM 746 O O . GLU A 1 97 ? -4.743 -9.113 9.898 1.00 95.81 97 GLU A O 1
ATOM 751 N N . LEU A 1 98 ? -5.066 -7.093 8.983 1.00 96.12 98 LEU A N 1
ATOM 752 C CA . LEU A 1 98 ? -3.728 -6.592 9.311 1.00 96.12 98 LEU A CA 1
ATOM 753 C C . LEU A 1 98 ? -3.622 -6.031 10.732 1.00 96.12 98 LEU A C 1
ATOM 755 O O . LEU A 1 98 ? -2.506 -5.752 11.174 1.00 96.12 98 LEU A O 1
ATOM 759 N N . PHE A 1 99 ? -4.733 -5.860 11.451 1.00 94.06 99 PHE A N 1
ATOM 760 C CA . PHE A 1 99 ? -4.732 -5.221 12.764 1.00 94.06 99 PHE A CA 1
ATOM 761 C C . PHE A 1 99 ? -3.756 -5.900 13.735 1.00 94.06 99 PHE A C 1
ATOM 763 O O . PHE A 1 99 ? -3.809 -7.112 13.940 1.00 94.06 99 PHE A O 1
ATOM 770 N N . ASN A 1 100 ? -2.860 -5.111 14.339 1.00 92.06 100 ASN A N 1
ATOM 771 C CA . ASN A 1 100 ? -1.861 -5.570 15.310 1.00 92.06 100 ASN A CA 1
ATOM 772 C C . ASN A 1 100 ? -0.851 -6.611 14.767 1.00 92.06 100 ASN A C 1
ATOM 774 O O . ASN A 1 100 ? -0.118 -7.233 15.533 1.00 92.06 100 ASN A O 1
ATOM 778 N N . THR A 1 101 ? -0.767 -6.784 13.444 1.00 95.44 101 THR A N 1
ATOM 779 C CA . THR A 1 101 ? 0.249 -7.645 12.801 1.00 95.44 101 THR A CA 1
ATOM 780 C C . THR A 1 101 ? 1.589 -6.936 12.608 1.00 95.44 101 THR A C 1
ATOM 782 O O . THR A 1 101 ? 2.592 -7.575 12.306 1.00 95.44 101 THR A O 1
ATOM 785 N N . GLY A 1 102 ? 1.609 -5.604 12.739 1.00 94.75 102 GLY A N 1
ATOM 786 C CA . GLY A 1 102 ? 2.753 -4.767 12.373 1.00 94.75 102 GLY A CA 1
ATOM 787 C C . GLY A 1 102 ? 2.831 -4.417 10.881 1.00 94.75 102 GLY A C 1
ATOM 788 O O . GLY A 1 102 ? 3.754 -3.708 10.484 1.00 94.75 102 GLY A O 1
ATOM 789 N N . HIS A 1 103 ? 1.865 -4.860 10.067 1.00 97.38 103 HIS A N 1
ATOM 790 C CA . HIS A 1 103 ? 1.809 -4.604 8.622 1.00 97.38 103 HIS A CA 1
ATOM 791 C C . HIS A 1 103 ? 0.684 -3.650 8.206 1.00 97.38 103 HIS A C 1
ATOM 793 O O . HIS A 1 103 ? 0.391 -3.518 7.022 1.00 97.38 103 HIS A O 1
ATOM 799 N N . GLU A 1 104 ? 0.051 -2.964 9.155 1.00 96.69 104 GLU A N 1
ATOM 800 C CA . GLU A 1 104 ? -0.964 -1.955 8.851 1.00 96.69 104 GLU A CA 1
ATOM 801 C C . GLU A 1 104 ? -0.331 -0.719 8.195 1.00 96.69 104 GLU A C 1
ATOM 803 O O . GLU A 1 104 ? 0.694 -0.231 8.686 1.00 96.69 104 GLU A O 1
ATOM 808 N N . PRO A 1 105 ? -0.959 -0.161 7.147 1.00 97.50 105 PRO A N 1
ATOM 809 C CA . PRO A 1 105 ? -0.560 1.127 6.594 1.00 97.50 105 PRO A CA 1
ATOM 810 C C . PRO A 1 105 ? -0.484 2.218 7.660 1.00 97.50 105 PRO A C 1
ATOM 812 O O . PRO A 1 105 ? -1.372 2.312 8.516 1.00 97.50 105 PRO A O 1
ATOM 815 N N . LEU A 1 106 ? 0.553 3.060 7.612 1.00 97.12 106 LEU A N 1
ATOM 816 C CA . LEU A 1 106 ? 0.654 4.239 8.474 1.00 97.12 106 LEU A CA 1
ATOM 817 C C . LEU A 1 106 ? -0.625 5.077 8.431 1.00 97.12 106 LEU A C 1
ATOM 819 O O . LEU A 1 106 ? -1.149 5.450 9.482 1.00 97.12 106 LEU A O 1
ATOM 823 N N . GLU A 1 107 ? -1.146 5.332 7.230 1.00 96.00 107 GLU A N 1
ATOM 824 C CA . GLU A 1 107 ? -2.354 6.132 7.057 1.00 96.00 107 GLU A CA 1
ATOM 825 C C . GLU A 1 107 ? -3.561 5.484 7.748 1.00 96.00 107 GLU A C 1
ATOM 827 O O . GLU A 1 107 ? -4.288 6.159 8.476 1.00 96.00 107 GLU A O 1
ATOM 832 N N . CYS A 1 108 ? -3.719 4.160 7.623 1.00 95.25 108 CYS A N 1
ATOM 833 C CA . CYS A 1 108 ? -4.769 3.405 8.311 1.00 95.25 108 CYS A CA 1
ATOM 834 C C . CYS A 1 108 ? -4.641 3.501 9.836 1.00 95.25 108 CYS A C 1
ATOM 836 O O . CYS A 1 108 ? -5.632 3.756 10.515 1.00 95.25 108 CYS A O 1
ATOM 838 N N . ARG A 1 109 ? -3.426 3.349 10.384 1.00 94.38 109 ARG A N 1
ATOM 839 C CA . ARG A 1 109 ? -3.181 3.455 11.835 1.00 94.38 109 ARG A CA 1
ATOM 840 C C . ARG A 1 109 ? -3.433 4.861 12.364 1.00 94.38 109 ARG A C 1
ATOM 842 O O . ARG A 1 109 ? -3.850 5.035 13.510 1.00 94.38 109 ARG A O 1
ATOM 849 N N . PHE A 1 110 ? -3.156 5.878 11.555 1.00 95.19 110 PHE A N 1
ATOM 850 C CA . PHE A 1 110 ? -3.381 7.265 11.937 1.00 95.19 110 PHE A CA 1
ATOM 851 C C . PHE A 1 110 ? -4.858 7.666 11.840 1.00 95.19 110 PHE A C 1
ATOM 853 O O . PHE A 1 110 ? -5.314 8.488 12.646 1.00 95.19 110 PHE A O 1
ATOM 860 N N . CYS A 1 111 ? -5.597 7.091 10.889 1.00 91.44 111 CYS A N 1
ATOM 861 C CA . CYS A 1 111 ? -6.987 7.425 10.617 1.00 91.44 111 CYS A CA 1
ATOM 862 C C . CYS A 1 111 ? -7.914 7.019 11.773 1.00 91.44 111 CYS A C 1
ATOM 864 O O . CYS A 1 111 ? -7.897 5.888 12.250 1.00 91.44 111 CYS A O 1
ATOM 866 N N . HIS A 1 112 ? -8.729 7.961 12.257 1.00 94.38 112 HIS A N 1
ATOM 867 C CA . HIS A 1 112 ? -9.621 7.729 13.394 1.00 94.38 112 HIS A CA 1
ATOM 868 C C . HIS A 1 112 ? -10.757 8.752 13.441 1.00 94.38 112 HIS A C 1
ATOM 870 O O . HIS A 1 112 ? -10.593 9.911 13.049 1.00 94.38 112 HIS A O 1
ATOM 876 N N . HIS A 1 113 ? -11.918 8.358 13.970 1.00 93.62 113 HIS A N 1
ATOM 877 C CA . HIS A 1 113 ? -13.107 9.216 14.041 1.00 93.62 113 HIS A CA 1
ATOM 878 C C . HIS A 1 113 ? -12.899 10.503 14.866 1.00 93.62 113 HIS A C 1
ATOM 880 O O . HIS A 1 113 ? -13.603 11.488 14.646 1.00 93.62 113 HIS A O 1
ATOM 886 N N . SER A 1 114 ? -11.928 10.528 15.787 1.00 93.69 114 SER A N 1
ATOM 887 C CA . SER A 1 114 ? -11.569 11.717 16.584 1.00 93.69 114 SER A CA 1
ATOM 888 C C . SER A 1 114 ? -10.572 12.664 15.897 1.00 93.69 114 SER A C 1
ATOM 890 O O . SER A 1 114 ? -10.261 13.726 16.434 1.00 93.69 114 SER A O 1
ATOM 892 N N . ARG A 1 115 ? -10.059 12.304 14.712 1.00 90.88 115 ARG A N 1
ATOM 893 C CA . ARG A 1 115 ? -9.011 13.038 13.976 1.00 90.88 115 ARG A CA 1
ATOM 894 C C . ARG A 1 115 ? -9.494 13.545 12.607 1.00 90.88 115 ARG A C 1
ATOM 896 O O . ARG A 1 115 ? -8.695 13.665 11.682 1.00 90.88 115 ARG A O 1
ATOM 903 N N . LYS A 1 116 ? -10.791 13.845 12.472 1.00 86.56 116 LYS A N 1
ATOM 904 C CA . LYS A 1 116 ? -11.403 14.337 11.220 1.00 86.56 116 LYS A CA 1
ATOM 905 C C . LYS A 1 116 ? -10.597 15.499 10.617 1.00 86.56 116 LYS A C 1
ATOM 907 O O . LYS A 1 116 ? -10.243 16.431 11.337 1.00 86.56 116 LYS A O 1
ATOM 912 N N . GLY A 1 117 ? -10.308 15.421 9.317 1.00 86.12 117 GLY A N 1
ATOM 913 C CA . GLY A 1 117 ? -9.564 16.438 8.558 1.00 86.12 117 GLY A CA 1
ATOM 914 C C . GLY A 1 117 ? -8.057 16.510 8.837 1.00 86.12 117 GLY A C 1
ATOM 915 O O . GLY A 1 117 ? -7.398 17.447 8.396 1.00 86.12 117 GLY A O 1
ATOM 916 N N . LYS A 1 118 ? -7.494 15.577 9.621 1.00 89.00 118 LYS A N 1
ATOM 917 C CA . LYS A 1 118 ? -6.036 15.469 9.814 1.00 89.00 118 LYS A CA 1
ATOM 918 C C . LYS A 1 118 ? -5.388 14.451 8.876 1.00 89.00 118 LYS A C 1
ATOM 920 O O . LYS A 1 118 ? -4.161 14.430 8.794 1.00 89.00 118 LYS A O 1
ATOM 925 N N . GLY A 1 119 ? -6.186 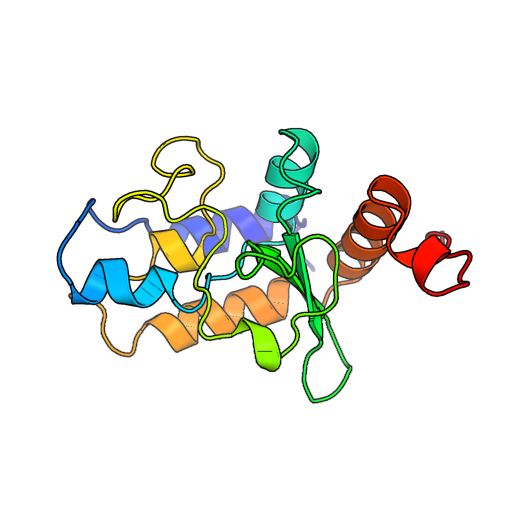13.610 8.214 1.00 89.69 119 GLY A N 1
ATOM 926 C CA . GLY A 1 119 ? -5.700 12.546 7.331 1.00 89.69 119 GLY A CA 1
ATOM 927 C C . GLY A 1 119 ? -4.886 13.101 6.168 1.00 89.69 119 GLY A C 1
ATOM 928 O O . GLY A 1 119 ? -3.819 12.589 5.869 1.00 89.69 119 GLY A O 1
ATOM 929 N N . GLU A 1 120 ? -5.304 14.242 5.629 1.00 91.94 120 GLU A N 1
ATOM 930 C CA . GLU A 1 120 ? -4.681 14.940 4.505 1.00 91.94 120 GLU A CA 1
ATOM 931 C C . GLU A 1 120 ? -3.217 15.322 4.776 1.00 91.94 120 GLU A C 1
ATOM 933 O O . GLU A 1 120 ? -2.392 15.345 3.864 1.00 91.94 120 GLU A O 1
ATOM 938 N N . LEU A 1 121 ? -2.863 15.603 6.036 1.00 94.00 121 LEU A N 1
ATOM 939 C CA . LEU A 1 121 ? -1.473 15.873 6.413 1.00 94.00 121 LEU A CA 1
ATOM 940 C C . LEU A 1 121 ? -0.619 14.604 6.337 1.00 94.00 121 LEU A C 1
ATOM 942 O O . LEU A 1 121 ? 0.502 14.658 5.836 1.00 94.00 121 LEU A O 1
ATOM 946 N N . CYS A 1 122 ? -1.157 13.484 6.826 1.00 95.31 122 CYS A N 1
ATOM 947 C CA . CYS A 1 122 ? -0.502 12.180 6.769 1.00 95.31 122 CYS A CA 1
ATOM 948 C C . CYS A 1 122 ? -0.348 11.718 5.318 1.00 95.31 122 CYS A C 1
ATOM 950 O O . CYS A 1 122 ? 0.759 11.374 4.912 1.00 95.31 122 CYS A O 1
ATOM 952 N N . HIS A 1 123 ? -1.418 11.834 4.532 1.00 95.44 123 HIS A N 1
ATOM 953 C CA . HIS A 1 123 ? -1.453 11.505 3.113 1.00 95.44 123 HIS A CA 1
ATOM 954 C C . HIS A 1 123 ? -0.330 12.199 2.336 1.00 95.44 123 HIS A C 1
ATOM 956 O O . HIS A 1 123 ? 0.522 11.543 1.746 1.00 95.44 123 HIS A O 1
ATOM 962 N N . ARG A 1 124 ? -0.245 13.532 2.437 1.00 95.19 124 ARG A N 1
ATOM 963 C CA . ARG A 1 124 ? 0.767 14.332 1.730 1.00 95.19 124 ARG A CA 1
ATOM 964 C C . ARG A 1 124 ? 2.204 14.022 2.154 1.00 95.19 124 ARG A C 1
ATOM 966 O O . ARG A 1 124 ? 3.137 14.153 1.368 1.00 95.19 124 ARG A O 1
ATOM 973 N N . ASP A 1 125 ? 2.421 13.647 3.408 1.00 96.12 125 ASP A N 1
ATOM 974 C CA . ASP A 1 125 ? 3.756 13.237 3.841 1.00 96.12 125 ASP A CA 1
ATOM 975 C C . ASP A 1 125 ? 4.135 11.854 3.293 1.00 96.12 125 ASP A C 1
ATOM 977 O O . ASP A 1 125 ? 5.297 11.634 2.958 1.00 96.12 125 ASP A O 1
ATOM 981 N N . ILE A 1 126 ? 3.163 10.950 3.144 1.00 96.56 126 ILE A N 1
ATOM 982 C CA . ILE A 1 126 ? 3.362 9.663 2.471 1.00 96.56 126 ILE A CA 1
ATOM 983 C C . ILE A 1 126 ? 3.597 9.876 0.965 1.00 96.56 126 ILE A C 1
ATOM 985 O O . ILE A 1 126 ? 4.479 9.231 0.408 1.00 96.56 126 ILE A O 1
ATOM 989 N N . GLU A 1 127 ? 2.922 10.828 0.307 1.00 95.81 127 GLU A N 1
ATOM 990 C CA . GLU A 1 127 ? 3.230 11.205 -1.090 1.00 95.81 127 GLU A CA 1
ATOM 991 C C . GLU A 1 127 ? 4.713 11.561 -1.269 1.00 95.81 127 GLU A C 1
ATOM 993 O O . GLU A 1 127 ? 5.365 11.094 -2.204 1.00 95.81 127 GLU A O 1
ATOM 998 N N . ASN A 1 128 ? 5.270 12.360 -0.352 1.00 95.25 128 ASN A N 1
ATOM 999 C CA . ASN A 1 128 ? 6.686 12.730 -0.392 1.00 95.25 128 ASN A CA 1
ATOM 1000 C C . ASN A 1 128 ? 7.610 11.517 -0.216 1.00 95.25 128 ASN A C 1
ATOM 1002 O O . ASN A 1 128 ? 8.660 11.464 -0.855 1.00 95.25 128 ASN A O 1
ATOM 1006 N N . ASP A 1 129 ? 7.220 10.544 0.611 1.00 96.62 129 ASP A N 1
ATOM 1007 C CA . ASP A 1 129 ? 7.947 9.279 0.779 1.00 96.62 129 ASP A CA 1
ATOM 1008 C C . ASP A 1 129 ? 7.963 8.454 -0.521 1.00 96.62 129 ASP A C 1
ATOM 1010 O O . ASP A 1 129 ? 9.002 7.933 -0.938 1.00 96.62 129 ASP A O 1
ATOM 1014 N N . TRP A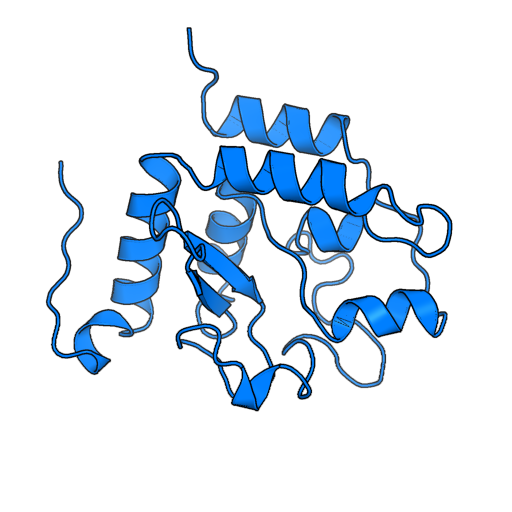 1 130 ? 6.823 8.393 -1.216 1.00 97.38 130 TRP A N 1
ATOM 1015 C CA . TRP A 1 130 ? 6.673 7.669 -2.482 1.00 97.38 130 TRP A CA 1
ATOM 1016 C C . TRP A 1 130 ? 7.247 8.398 -3.697 1.00 97.38 130 TRP A C 1
ATOM 1018 O O . TRP A 1 130 ? 7.533 7.775 -4.722 1.00 97.38 130 TRP A O 1
ATOM 1028 N N . ASN A 1 131 ? 7.492 9.702 -3.601 1.00 95.75 131 ASN A N 1
ATOM 1029 C CA . ASN A 1 131 ? 8.143 10.469 -4.657 1.00 95.75 131 ASN A CA 1
ATOM 1030 C C . ASN A 1 131 ? 9.680 10.397 -4.562 1.00 95.75 131 ASN A C 1
ATOM 1032 O O . ASN A 1 131 ? 10.387 11.406 -4.580 1.00 95.75 131 ASN A O 1
ATOM 1036 N N . THR A 1 132 ? 10.208 9.176 -4.462 1.00 94.06 132 THR A N 1
ATOM 1037 C CA . THR A 1 132 ? 11.641 8.889 -4.306 1.00 94.06 132 THR A CA 1
ATOM 1038 C C . THR A 1 132 ? 12.120 7.817 -5.298 1.00 94.06 132 THR A C 1
ATOM 1040 O O . THR A 1 132 ? 11.321 7.034 -5.825 1.00 94.06 132 THR A O 1
ATOM 1043 N N . PRO A 1 133 ? 13.428 7.745 -5.612 1.00 93.88 133 PRO A N 1
ATOM 1044 C CA . PRO A 1 133 ? 13.987 6.637 -6.392 1.00 93.88 133 PRO A CA 1
ATOM 1045 C C . PRO A 1 133 ? 13.766 5.264 -5.740 1.00 93.88 133 PRO A C 1
ATOM 1047 O O . PRO A 1 133 ? 13.538 4.279 -6.439 1.00 93.88 133 PRO A O 1
ATOM 1050 N N . GLU A 1 134 ? 13.807 5.199 -4.409 1.00 94.25 134 GLU A N 1
ATOM 1051 C CA . GLU A 1 134 ? 13.592 3.989 -3.612 1.00 94.25 134 GLU A CA 1
ATOM 1052 C C . GLU A 1 134 ? 12.192 3.416 -3.846 1.00 94.25 134 GLU A C 1
ATOM 1054 O O . GLU A 1 134 ? 12.053 2.225 -4.126 1.00 94.25 134 GLU A O 1
ATOM 1059 N N . ALA A 1 135 ? 11.173 4.275 -3.817 1.00 95.94 135 ALA A N 1
ATOM 1060 C CA . ALA A 1 135 ? 9.793 3.912 -4.114 1.00 95.94 135 ALA A CA 1
ATOM 1061 C C . ALA A 1 135 ? 9.636 3.329 -5.527 1.00 95.94 135 ALA A C 1
ATOM 1063 O O . ALA A 1 135 ? 9.014 2.283 -5.719 1.00 95.94 135 ALA A O 1
ATOM 1064 N N . LYS A 1 136 ? 10.266 3.963 -6.525 1.00 95.50 136 LYS A N 1
ATOM 1065 C CA . LYS A 1 136 ? 10.245 3.489 -7.918 1.00 95.50 136 LYS A CA 1
ATOM 1066 C C . LYS A 1 136 ? 10.879 2.105 -8.052 1.00 95.50 136 LYS A C 1
ATOM 1068 O O . LYS A 1 136 ? 10.326 1.256 -8.748 1.00 95.50 136 LYS A O 1
ATOM 1073 N N . ARG A 1 137 ? 12.003 1.853 -7.369 1.00 96.19 137 ARG A N 1
ATOM 1074 C CA . ARG A 1 137 ? 12.625 0.518 -7.328 1.00 96.19 137 ARG A CA 1
ATOM 1075 C C . ARG A 1 137 ? 11.699 -0.509 -6.683 1.00 96.19 137 ARG A C 1
ATOM 1077 O O . ARG A 1 137 ? 11.499 -1.573 -7.261 1.00 96.19 137 ARG A O 1
ATOM 1084 N N . LEU A 1 138 ? 11.063 -0.169 -5.560 1.00 97.50 138 LEU A N 1
ATOM 1085 C CA . LEU A 1 138 ? 10.126 -1.068 -4.885 1.00 97.50 138 LEU A CA 1
ATOM 1086 C C . LEU A 1 138 ? 8.934 -1.450 -5.780 1.00 97.50 138 LEU A C 1
ATOM 1088 O O . LEU A 1 138 ? 8.534 -2.610 -5.810 1.00 97.50 138 LEU A O 1
ATOM 1092 N N . ILE A 1 139 ? 8.402 -0.506 -6.561 1.00 97.88 139 ILE A N 1
ATOM 1093 C CA . ILE A 1 139 ? 7.325 -0.765 -7.531 1.00 97.88 139 ILE A CA 1
ATOM 1094 C C . ILE A 1 139 ? 7.787 -1.734 -8.622 1.00 97.88 139 ILE A C 1
ATOM 1096 O O . ILE A 1 139 ? 7.071 -2.682 -8.952 1.00 97.88 139 ILE A O 1
ATOM 1100 N N . VAL A 1 140 ? 8.997 -1.542 -9.159 1.00 97.31 140 VAL A N 1
ATOM 1101 C CA . VAL A 1 140 ? 9.578 -2.474 -10.136 1.00 97.31 140 VAL A CA 1
ATOM 1102 C C . VAL A 1 140 ? 9.701 -3.875 -9.533 1.00 97.31 140 VAL A C 1
ATOM 1104 O O . VAL A 1 140 ? 9.252 -4.837 -10.158 1.00 97.31 140 VAL A O 1
ATOM 1107 N N . GLN A 1 141 ? 10.230 -3.984 -8.311 1.00 97.62 141 GLN A N 1
ATOM 1108 C CA . GLN A 1 141 ? 10.378 -5.247 -7.581 1.00 97.62 141 GLN A CA 1
ATOM 1109 C C . GLN A 1 141 ? 9.039 -5.945 -7.365 1.00 97.62 141 GLN A C 1
ATOM 1111 O O . GLN A 1 141 ? 8.898 -7.115 -7.714 1.00 97.62 141 GLN A O 1
ATOM 1116 N N . TRP A 1 142 ? 8.045 -5.224 -6.847 1.00 98.56 142 TRP A N 1
ATOM 1117 C CA . TRP A 1 142 ? 6.699 -5.746 -6.637 1.00 98.56 142 TRP A CA 1
ATOM 1118 C C . TRP A 1 142 ? 6.086 -6.265 -7.937 1.00 98.56 142 TRP A C 1
ATOM 1120 O O . TRP A 1 142 ? 5.572 -7.385 -7.982 1.00 98.56 142 TRP A O 1
ATOM 1130 N N . GLY A 1 143 ? 6.166 -5.489 -9.019 1.00 98.31 143 GLY A N 1
ATOM 1131 C CA . GLY A 1 143 ? 5.553 -5.898 -10.275 1.00 98.31 143 GLY A CA 1
ATOM 1132 C C . GLY A 1 143 ? 6.284 -7.059 -10.958 1.00 98.31 143 GLY A C 1
ATOM 1133 O O . GLY A 1 143 ? 5.641 -7.867 -11.626 1.00 98.31 143 GLY A O 1
ATOM 1134 N N . ASN A 1 144 ? 7.597 -7.200 -10.746 1.00 97.62 144 ASN A N 1
ATOM 1135 C CA . ASN A 1 144 ? 8.355 -8.380 -11.167 1.00 97.62 144 ASN A CA 1
ATOM 1136 C C . ASN A 1 144 ? 7.978 -9.613 -10.333 1.00 97.62 144 ASN A C 1
ATOM 1138 O O . ASN A 1 144 ? 7.709 -10.671 -10.897 1.00 97.62 144 ASN A O 1
ATOM 1142 N N . LEU A 1 145 ? 7.899 -9.466 -9.006 1.00 98.12 145 LEU A N 1
ATOM 1143 C CA . LEU A 1 145 ? 7.539 -10.534 -8.069 1.00 98.12 145 LEU A CA 1
ATOM 1144 C C . LEU A 1 145 ? 6.144 -11.109 -8.350 1.00 98.12 145 LEU A C 1
ATOM 1146 O O . LEU A 1 145 ? 5.940 -12.317 -8.296 1.00 98.12 145 LEU A O 1
ATOM 1150 N N . THR A 1 146 ? 5.182 -10.241 -8.646 1.00 98.44 146 THR A N 1
ATOM 1151 C CA . THR A 1 146 ? 3.768 -10.607 -8.817 1.00 98.44 146 THR A CA 1
ATOM 1152 C C . THR A 1 146 ? 3.377 -10.894 -10.273 1.00 98.44 146 THR A C 1
ATOM 1154 O O . THR A 1 146 ? 2.214 -11.184 -10.579 1.00 98.44 146 THR A O 1
ATOM 1157 N N . GLY A 1 147 ? 4.325 -10.764 -11.206 1.00 97.94 147 GLY A N 1
ATOM 1158 C CA . GLY A 1 147 ? 4.072 -10.868 -12.644 1.00 97.94 147 GLY A CA 1
ATOM 1159 C C . GLY A 1 147 ? 3.169 -9.761 -13.198 1.00 97.94 147 GLY A C 1
ATOM 1160 O O . GLY A 1 147 ? 2.597 -9.920 -14.274 1.00 97.94 147 GLY A O 1
ATOM 1161 N N . PHE A 1 148 ? 2.995 -8.651 -12.476 1.00 98.31 148 PHE A N 1
ATOM 1162 C CA . PHE A 1 148 ? 2.213 -7.512 -12.948 1.00 98.31 148 PHE A CA 1
ATOM 1163 C C . PHE A 1 148 ? 2.742 -6.997 -14.289 1.00 98.31 148 PHE A C 1
ATOM 1165 O O . PHE A 1 148 ? 1.977 -6.895 -15.244 1.00 98.31 148 PHE A O 1
ATOM 1172 N N . TRP A 1 149 ? 4.053 -6.755 -14.400 1.00 97.62 149 TRP A N 1
ATOM 1173 C CA . TRP A 1 149 ? 4.653 -6.206 -15.621 1.00 97.62 149 TRP A CA 1
ATOM 1174 C C . TRP A 1 149 ? 4.529 -7.135 -16.821 1.00 97.62 149 TRP A C 1
ATOM 1176 O O . TRP A 1 149 ? 4.178 -6.684 -17.911 1.00 97.62 149 TRP A O 1
ATOM 1186 N N . SER A 1 150 ? 4.750 -8.434 -16.616 1.00 97.19 150 SER A N 1
ATOM 1187 C CA . SER A 1 150 ? 4.649 -9.416 -17.694 1.00 97.19 150 SER A CA 1
ATOM 1188 C C 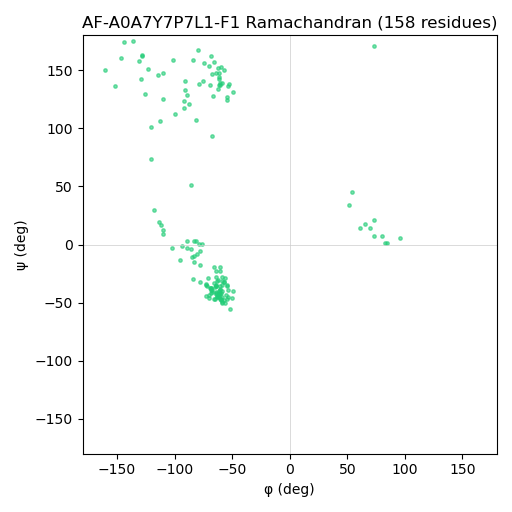. SER A 1 150 ? 3.220 -9.528 -18.226 1.00 97.19 150 SER A C 1
ATOM 1190 O O . SER A 1 150 ? 3.040 -9.627 -19.438 1.00 97.19 150 SER A O 1
ATOM 1192 N N . ARG A 1 151 ? 2.196 -9.413 -17.366 1.00 97.06 151 ARG A N 1
ATOM 1193 C CA . ARG A 1 151 ? 0.788 -9.346 -17.804 1.00 97.06 151 ARG A CA 1
ATOM 1194 C C . ARG A 1 151 ? 0.466 -8.106 -18.635 1.00 97.06 151 ARG A C 1
ATOM 1196 O O . ARG A 1 151 ? -0.409 -8.180 -19.488 1.00 97.06 151 ARG A O 1
ATOM 1203 N N . GLN A 1 152 ? 1.187 -7.004 -18.432 1.00 95.00 152 GLN A N 1
ATOM 1204 C CA . GLN A 1 152 ? 1.083 -5.810 -19.281 1.00 95.00 152 GLN A CA 1
ATOM 1205 C C . GLN A 1 152 ? 1.909 -5.918 -20.578 1.00 95.00 152 GLN A C 1
ATOM 1207 O O . GLN A 1 152 ? 1.995 -4.955 -21.335 1.00 95.00 152 GLN A O 1
ATOM 1212 N N . GLY A 1 153 ? 2.564 -7.056 -20.838 1.00 96.50 153 GLY A N 1
ATOM 1213 C CA . GLY A 1 153 ? 3.455 -7.226 -21.989 1.00 96.50 153 GLY A CA 1
ATOM 1214 C C . GLY A 1 153 ? 4.795 -6.497 -21.849 1.00 96.50 153 GLY A C 1
ATOM 1215 O O . GLY A 1 153 ? 5.451 -6.227 -22.853 1.00 96.50 153 GLY A O 1
ATOM 1216 N N . MET A 1 154 ? 5.210 -6.165 -20.622 1.00 95.31 154 MET A N 1
ATOM 1217 C CA . MET A 1 154 ? 6.448 -5.439 -20.344 1.00 95.31 154 MET A CA 1
ATOM 1218 C C . MET A 1 154 ? 7.499 -6.324 -19.668 1.00 95.31 154 MET A C 1
ATOM 1220 O O . MET A 1 154 ? 7.191 -7.180 -18.839 1.00 95.31 154 MET A O 1
ATOM 1224 N N . ILE A 1 155 ? 8.768 -6.046 -19.971 1.00 92.88 155 ILE A N 1
ATOM 1225 C CA . ILE A 1 155 ? 9.926 -6.538 -19.220 1.00 92.88 155 ILE A CA 1
ATOM 1226 C C . ILE A 1 155 ? 10.561 -5.315 -18.563 1.00 92.88 155 ILE A C 1
ATOM 1228 O O . ILE A 1 155 ? 11.163 -4.486 -19.244 1.00 92.88 155 ILE A O 1
ATOM 1232 N N . VAL A 1 156 ? 10.390 -5.180 -17.249 1.00 93.69 156 VAL A N 1
ATOM 1233 C CA . VAL A 1 156 ? 10.854 -4.009 -16.497 1.00 93.69 156 VAL A CA 1
ATOM 1234 C C . VAL A 1 156 ? 12.016 -4.415 -15.604 1.00 93.69 156 VAL A C 1
ATOM 1236 O O . VAL A 1 156 ? 11.911 -5.339 -14.801 1.00 93.69 156 VAL A O 1
ATOM 1239 N N . GLN A 1 157 ? 13.136 -3.713 -15.738 1.00 89.81 157 GLN A N 1
ATOM 1240 C CA . GLN A 1 157 ? 14.324 -3.927 -14.918 1.00 89.81 157 GLN A CA 1
ATOM 1241 C C . GLN A 1 157 ? 14.585 -2.701 -14.052 1.00 89.81 157 GLN A C 1
ATOM 1243 O O . GLN A 1 157 ? 14.332 -1.566 -14.467 1.00 89.81 157 GLN A O 1
ATOM 1248 N N . GLU A 1 158 ? 15.104 -2.934 -12.849 1.00 86.62 158 GLU A N 1
ATOM 1249 C CA . GLU A 1 158 ? 15.644 -1.854 -12.032 1.00 86.62 158 GLU A CA 1
ATOM 1250 C C . GLU A 1 158 ? 16.825 -1.221 -12.769 1.00 86.62 158 GLU A C 1
ATOM 1252 O O . GLU A 1 158 ? 17.686 -1.920 -13.308 1.00 86.62 158 GLU A O 1
ATOM 1257 N N . LYS A 1 159 ? 16.856 0.111 -12.815 1.00 77.00 159 LYS A N 1
ATOM 1258 C CA . LYS A 1 159 ? 18.036 0.820 -13.306 1.00 77.00 159 LYS A CA 1
ATOM 1259 C C . LYS A 1 159 ? 19.089 0.845 -12.187 1.00 77.00 159 LYS A C 1
ATOM 1261 O O . LYS A 1 159 ? 18.683 1.064 -11.043 1.00 77.00 159 LYS A O 1
ATOM 1266 N N . PRO A 1 160 ? 20.377 0.620 -12.509 1.00 63.47 160 PRO A N 1
ATOM 1267 C CA . PRO A 1 160 ? 21.478 0.751 -11.557 1.00 63.47 160 PRO A CA 1
ATOM 1268 C C . PRO A 1 160 ? 21.504 2.109 -10.851 1.00 63.47 160 PRO A C 1
ATOM 1270 O O . PRO A 1 160 ? 21.115 3.115 -11.494 1.00 63.47 160 PRO A O 1
#

Secondary structure (DSSP, 8-state):
-PPPHHHHHHHHHHHSPPPPP--SHHHHHGGGSPPPPPHHHHHHHHHTTGGGGEEEEEPTTSS-EEEEEPBTT-TTSB--GGGGGG-BTTEETTEETTTTTT-S-HHHHH--TTSTT-HHHHHHHHHHHHSSHHHHHHHHHHHHHTTHHHHTT-------

Radius of gyration: 15.28 Å; Cα contacts (8 Å, |Δi|>4): 235; chains: 1; bounding box: 41×29×42 Å

Solvent-accessible surface area (backbone atoms only — not comparable to full-atom values): 9112 Å² total; per-residue (Å²): 136,82,71,55,74,71,57,50,54,53,49,49,50,69,76,47,54,69,52,81,90,68,78,49,70,66,44,46,52,49,39,38,60,52,41,45,32,43,54,69,51,41,53,51,28,40,76,73,65,46,53,72,44,21,14,40,40,68,42,94,85,67,80,38,51,44,62,25,58,6,33,41,94,33,47,58,32,61,69,52,73,95,31,52,88,56,15,22,59,50,57,52,98,80,40,58,73,40,66,93,68,83,59,57,24,55,43,49,39,43,54,43,78,92,46,76,88,51,54,65,60,53,50,55,55,39,51,57,52,26,61,38,73,67,32,54,46,52,52,46,50,51,27,58,75,67,43,40,38,53,75,72,76,42,89,80,74,78,79,134

Sequence (160 aa):
MGLSATGYHFQLLKKYPPSEPCSCEICQGYCQRPGWWTVEEASKAILAGYANHMMLEMAPEGNFAVLSPAFKGNEVNYALEIYANQGCTFLKEGLCELFNTGHEPLECRFCHHSRKGKGELCHRDIENDWNTPEAKRLIVQWGNLTGFWSRQGMIVQEKP

Nearest PDB structures (foldseek):
  6bwg-assembly2_B  TM=2.752E-01  e=1.489E+00  Mycobacterium tuberculosis H37Rv
  6bwg-assembly1_A  TM=2.751E-01  e=1.489E+00  Mycobacterium tuberculosis H37Rv

Foldseek 3Di:
DDDDLVRLLVVLCVVQPFDDDDLDPQLLVCQLAFDFAQLVLLVVCVVVVCLQQWAWEADPVNQFIGITGAQVPQGLYHNDPVRSRSGGPQQDPSDGVCPPVSNGGSLSRRDDPVCPPCSVVSRVSSVVSRSDLSVVVSVLVSCVVNVSQVVVVHDDDRDD

pLDDT: mean 93.0, std 9.57, range [35.5, 98.81]